Protein AF-A0A846N579-F1 (afdb_monomer_lite)

Secondary structure (DSSP, 8-state):
----------------------HHHHHHHHHHHHHHHHHHHHHHHHHHHHHHHHHHHHHHHHHTT-HHHHHHHHHHHHHHHHHHHHHHHHHHHHHHHHHHHT-

Foldseek 3Di:
DDDDDDDDDDDPPPVPPPPPDPVVVVVVVVVVVVVCVVVVVCLLVVLQVLLVVLCVQLVVCVVVVNNVSNVVSNVSNVVSVVVSVVVVVVVVVVVVVVVVVVD

Structure (mmCIF, N/CA/C/O backbone):
data_AF-A0A846N579-F1
#
_entry.id   AF-A0A846N579-F1
#
loop_
_atom_site.group_PDB
_atom_site.id
_atom_site.type_symbol
_atom_site.label_atom_id
_atom_site.label_alt_id
_atom_site.label_comp_id
_atom_site.label_asym_id
_atom_site.label_entity_id
_atom_site.label_seq_id
_atom_site.pdbx_PDB_ins_code
_atom_site.Cartn_x
_atom_site.Cartn_y
_atom_site.Cartn_z
_atom_site.occupancy
_atom_site.B_iso_or_equiv
_atom_site.auth_seq_id
_atom_site.auth_comp_id
_atom_site.auth_asym_id
_atom_site.auth_atom_id
_atom_site.pdbx_PDB_model_num
ATOM 1 N N . MET A 1 1 ? -60.775 13.090 48.466 1.00 48.91 1 MET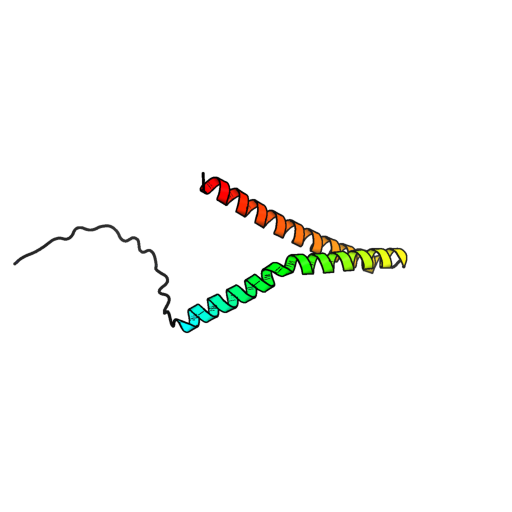 A N 1
ATOM 2 C CA . MET A 1 1 ? -60.038 14.369 48.433 1.00 48.91 1 MET A CA 1
ATOM 3 C C . MET A 1 1 ? -58.671 14.149 49.058 1.00 48.91 1 MET A C 1
ATOM 5 O O . MET A 1 1 ? -58.612 13.978 50.264 1.00 48.91 1 MET A O 1
ATOM 9 N N . MET A 1 2 ? -57.619 14.097 48.242 1.00 32.28 2 MET A N 1
ATOM 10 C CA . MET A 1 2 ? -56.277 14.587 48.577 1.00 32.28 2 MET A CA 1
ATOM 11 C C . MET A 1 2 ? -55.499 14.610 47.256 1.00 32.28 2 MET A C 1
ATOM 13 O O . MET A 1 2 ? -55.152 13.564 46.714 1.00 32.28 2 MET A O 1
ATOM 17 N N . SER A 1 3 ? -55.335 15.801 46.691 1.00 36.88 3 SER A N 1
ATOM 18 C CA . SER A 1 3 ? -54.540 16.039 45.488 1.00 36.88 3 SER A CA 1
ATOM 19 C C . SER A 1 3 ? -53.111 16.339 45.918 1.00 36.88 3 SER A C 1
ATOM 21 O O . SER A 1 3 ? -52.908 17.212 46.759 1.00 36.88 3 SER A O 1
ATOM 23 N N . ILE A 1 4 ? -52.126 15.668 45.324 1.00 48.53 4 ILE A N 1
ATOM 24 C CA . ILE A 1 4 ? -50.737 16.132 45.353 1.00 48.53 4 ILE A CA 1
ATOM 25 C C . ILE A 1 4 ? -50.308 16.334 43.904 1.00 48.53 4 ILE A C 1
ATOM 27 O O . ILE A 1 4 ? -50.133 15.389 43.140 1.00 48.53 4 ILE A O 1
ATOM 31 N N . LEU A 1 5 ? -50.214 17.612 43.546 1.00 45.78 5 LEU A N 1
ATOM 32 C CA . LEU A 1 5 ? -49.614 18.126 42.325 1.00 45.78 5 LEU A CA 1
ATOM 33 C C . LEU A 1 5 ? -48.116 17.804 42.339 1.00 45.78 5 LEU A C 1
ATOM 35 O O . LEU A 1 5 ? -47.395 18.297 43.205 1.00 45.78 5 LEU A O 1
ATOM 39 N N . VAL A 1 6 ? -47.642 17.037 41.358 1.00 41.44 6 VAL A N 1
ATOM 40 C CA . VAL A 1 6 ? -46.219 17.008 41.003 1.00 41.44 6 VAL A CA 1
ATOM 41 C C . VAL A 1 6 ? -46.066 17.697 39.654 1.00 41.44 6 VAL A C 1
ATOM 43 O O . VAL A 1 6 ? -46.635 17.298 38.644 1.00 41.44 6 VAL A O 1
ATOM 46 N N . ASN A 1 7 ? -45.348 18.809 39.740 1.00 38.62 7 ASN A N 1
ATOM 47 C CA . ASN A 1 7 ? -45.078 19.826 38.742 1.00 38.62 7 ASN A CA 1
ATOM 48 C C . ASN A 1 7 ? -44.215 19.280 37.587 1.00 38.62 7 ASN A C 1
ATOM 50 O O . ASN A 1 7 ? -43.293 18.493 37.806 1.00 38.62 7 ASN A O 1
ATOM 54 N N . GLU A 1 8 ? -44.522 19.725 36.370 1.00 46.12 8 GLU A N 1
ATOM 55 C CA . GLU A 1 8 ? -43.833 19.399 35.126 1.00 46.12 8 GLU A CA 1
ATOM 56 C C . GLU A 1 8 ? -42.328 19.711 35.172 1.00 46.12 8 GLU A C 1
ATOM 58 O O . GLU A 1 8 ? -41.908 20.817 35.517 1.00 46.12 8 GLU A O 1
ATOM 63 N N . LYS A 1 9 ? -41.509 18.802 34.631 1.00 38.12 9 LYS A N 1
ATOM 64 C CA . LYS A 1 9 ? -40.346 19.208 33.832 1.00 38.12 9 LYS A CA 1
ATOM 65 C C . LYS A 1 9 ? -40.276 18.392 32.546 1.00 38.12 9 LYS A C 1
ATOM 67 O O . LYS A 1 9 ? -39.846 17.248 32.536 1.00 38.12 9 LYS A O 1
ATOM 72 N N . LYS A 1 10 ? -40.742 19.058 31.485 1.00 37.34 10 LYS A N 1
ATOM 73 C CA . LYS A 1 10 ? -40.313 19.011 30.080 1.00 37.34 10 LYS A CA 1
ATOM 74 C C . LYS A 1 10 ? -39.564 17.745 29.665 1.00 37.34 10 LYS A C 1
ATOM 76 O O . LYS A 1 10 ? -38.387 17.573 29.972 1.00 37.34 10 LYS A O 1
ATOM 81 N N . GLY A 1 11 ? -40.265 16.935 28.876 1.00 39.75 11 GLY A N 1
ATOM 82 C CA . GLY A 1 11 ? -39.727 15.784 28.173 1.00 39.75 11 GLY A CA 1
ATOM 83 C C . GLY A 1 11 ? -38.454 16.120 27.405 1.00 39.75 11 GLY A C 1
ATOM 84 O O . GLY A 1 11 ? -38.483 16.760 26.358 1.00 39.75 11 GLY A O 1
ATOM 85 N N . GLN A 1 12 ? -37.338 15.616 27.916 1.00 41.09 12 GLN A N 1
ATOM 86 C CA . GLN A 1 12 ? -36.279 15.109 27.069 1.00 41.09 12 GLN A CA 1
ATOM 87 C C . GLN A 1 12 ? -36.668 13.678 26.707 1.00 41.09 12 GLN A C 1
ATOM 89 O O . GLN A 1 12 ? -36.413 12.745 27.468 1.00 41.09 12 GLN A O 1
ATOM 94 N N . SER A 1 13 ? -37.291 13.483 25.545 1.00 40.78 13 SER A N 1
ATOM 95 C CA . SER A 1 13 ? -37.269 12.168 24.911 1.00 40.78 13 SER A CA 1
ATOM 96 C C . SER A 1 13 ? -35.855 11.949 24.370 1.00 40.78 13 SER A C 1
ATOM 98 O O . SER A 1 13 ? -35.603 12.049 23.171 1.00 40.78 13 SER A O 1
ATOM 100 N N . HIS A 1 14 ? -34.911 11.667 25.272 1.00 42.34 14 HIS A N 1
ATOM 101 C CA . HIS A 1 14 ? -33.816 10.779 24.924 1.00 42.34 14 HIS A CA 1
ATOM 102 C C . HIS A 1 14 ? -34.499 9.488 24.500 1.00 42.34 14 HIS A C 1
ATOM 104 O O . HIS A 1 14 ? -35.029 8.747 25.328 1.00 42.34 14 HIS A O 1
ATOM 110 N N . GLN A 1 15 ? -34.606 9.301 23.190 1.00 41.22 15 GLN A N 1
ATOM 111 C CA . GLN A 1 15 ? -35.042 8.053 22.608 1.00 41.22 15 GLN A CA 1
ATOM 112 C C . GLN A 1 15 ? -33.965 7.036 22.978 1.00 41.22 15 GLN A C 1
ATOM 114 O O . GLN A 1 15 ? -32.970 6.866 22.279 1.00 41.22 15 GLN A O 1
ATOM 119 N N . TRP A 1 16 ? -34.124 6.425 24.151 1.00 45.56 16 TRP A N 1
ATOM 120 C CA . TRP A 1 16 ? -33.381 5.242 24.519 1.00 45.56 16 TRP A CA 1
ATOM 121 C C . TRP A 1 16 ? -33.735 4.218 23.457 1.00 45.56 16 TRP A C 1
ATOM 123 O O . TRP A 1 16 ? -34.886 3.779 23.368 1.00 45.56 16 TRP A O 1
ATOM 133 N N . ILE A 1 17 ? -32.760 3.904 22.603 1.00 50.00 17 ILE A N 1
ATOM 134 C CA . ILE A 1 17 ? -32.815 2.729 21.747 1.00 50.00 17 ILE A CA 1
ATOM 135 C C . ILE A 1 17 ? -33.165 1.598 22.701 1.00 50.00 17 ILE A C 1
ATOM 137 O O . ILE A 1 17 ? -32.373 1.235 23.570 1.00 50.00 17 ILE A O 1
ATOM 141 N N . THR A 1 18 ? -34.407 1.132 22.615 1.00 44.00 18 THR A N 1
ATOM 142 C CA . THR A 1 18 ? -34.879 0.025 23.428 1.00 44.00 18 THR A CA 1
ATOM 143 C C . THR A 1 18 ? -34.206 -1.190 22.826 1.00 44.00 18 THR A C 1
ATOM 145 O O . THR A 1 18 ? -34.710 -1.800 21.887 1.00 44.00 18 THR A O 1
ATOM 148 N N . ALA A 1 19 ? -32.989 -1.463 23.289 1.00 47.84 19 ALA A N 1
ATOM 149 C CA . ALA A 1 19 ? -32.318 -2.708 23.015 1.00 47.84 19 ALA A CA 1
ATOM 150 C C . ALA A 1 19 ? -33.203 -3.781 23.646 1.00 47.84 19 ALA A C 1
ATOM 152 O O . ALA A 1 19 ? -33.258 -3.925 24.865 1.00 47.84 19 ALA A O 1
ATOM 153 N N . ASN A 1 20 ? -33.970 -4.472 22.808 1.00 46.28 20 ASN A N 1
ATOM 154 C CA . ASN A 1 20 ? -34.590 -5.729 23.176 1.00 46.28 20 ASN A CA 1
ATOM 155 C C . ASN A 1 20 ? -33.434 -6.718 23.382 1.00 46.28 20 ASN A C 1
ATOM 157 O O . ASN A 1 20 ? -32.949 -7.342 22.442 1.00 46.28 20 ASN A O 1
ATOM 161 N N . THR A 1 21 ? -32.872 -6.711 24.588 1.00 50.72 21 THR A N 1
ATOM 162 C CA . THR A 1 21 ? -31.641 -7.406 24.943 1.00 50.72 21 THR A CA 1
ATOM 163 C C . THR A 1 21 ? -31.938 -8.868 25.232 1.00 50.72 21 THR A C 1
ATOM 165 O O . THR A 1 21 ? -31.941 -9.314 26.378 1.00 50.72 21 THR A O 1
ATOM 168 N N . ASN A 1 22 ? -32.071 -9.665 24.174 1.00 56.97 22 ASN A N 1
ATOM 169 C CA . ASN A 1 22 ? -31.533 -11.014 24.267 1.00 56.97 22 ASN A CA 1
ATOM 170 C C . ASN A 1 22 ? -30.025 -10.841 24.485 1.00 56.97 22 ASN A C 1
ATOM 172 O O . ASN A 1 22 ? -29.292 -10.430 23.588 1.00 56.97 22 ASN A O 1
ATOM 176 N N . SER A 1 23 ? -29.560 -11.077 25.709 1.00 61.09 23 SER A N 1
ATOM 177 C CA . SER A 1 23 ? -28.155 -10.938 26.116 1.00 61.09 23 SER A CA 1
ATOM 178 C C . SER A 1 23 ? -27.184 -11.702 25.202 1.00 61.09 23 SER A C 1
ATOM 180 O O . SER A 1 23 ? -26.037 -11.287 25.042 1.00 61.09 23 SER A O 1
ATOM 182 N N . ALA A 1 24 ? -27.662 -12.764 24.547 1.00 61.84 24 ALA A N 1
ATOM 183 C CA . ALA A 1 24 ? -26.940 -13.509 23.522 1.00 61.84 24 ALA A CA 1
ATOM 184 C C . ALA A 1 24 ? -26.690 -12.696 22.235 1.00 61.84 24 ALA A C 1
ATOM 186 O O . ALA A 1 24 ? -25.573 -12.713 21.724 1.00 61.84 24 ALA A O 1
ATOM 187 N N . ASP A 1 25 ? -27.675 -11.939 21.744 1.00 67.00 25 ASP A N 1
ATOM 188 C CA . ASP A 1 25 ? -27.553 -11.178 20.492 1.00 67.00 25 ASP A CA 1
ATOM 189 C C . ASP A 1 25 ? -26.548 -10.028 20.643 1.00 67.00 25 ASP A C 1
ATOM 191 O O . ASP A 1 25 ? -25.712 -9.794 19.769 1.00 67.00 25 ASP A O 1
ATOM 195 N N . VAL A 1 26 ? -26.548 -9.362 21.802 1.00 75.06 26 VAL A N 1
ATOM 196 C CA . VAL A 1 26 ? -25.559 -8.319 22.122 1.00 75.06 26 VAL A CA 1
ATOM 197 C C . VAL A 1 26 ? -24.153 -8.912 22.251 1.00 75.06 26 VAL A C 1
ATOM 199 O O . VAL A 1 26 ? -23.198 -8.335 21.734 1.00 75.06 26 VAL A O 1
ATOM 202 N N . ALA A 1 27 ? -24.009 -10.079 22.886 1.00 75.31 27 ALA A N 1
ATOM 203 C CA . ALA A 1 27 ? -22.718 -10.751 23.025 1.00 75.31 27 ALA A CA 1
ATOM 204 C C . ALA A 1 27 ? -22.131 -11.181 21.670 1.00 75.31 27 ALA A C 1
ATOM 206 O O . ALA A 1 27 ? -20.933 -11.017 21.442 1.00 75.31 27 ALA A O 1
ATOM 207 N N . VAL A 1 28 ? -22.969 -11.671 20.751 1.00 81.06 28 VAL A N 1
ATOM 208 C CA . VAL A 1 28 ? -22.551 -12.025 19.386 1.00 81.06 28 VAL A CA 1
ATOM 209 C C . VAL A 1 28 ? -22.074 -10.789 18.627 1.00 81.06 28 VAL A C 1
ATOM 211 O O . VAL A 1 28 ? -21.014 -10.833 18.007 1.00 81.06 28 VAL A O 1
ATOM 214 N N . VAL A 1 29 ? -22.796 -9.669 18.710 1.00 82.44 29 VAL A N 1
ATOM 215 C CA . VAL A 1 29 ? -22.385 -8.416 18.056 1.00 82.44 29 VAL A CA 1
ATOM 216 C C . VAL A 1 29 ? -21.049 -7.915 18.606 1.00 82.44 29 VAL A C 1
ATOM 218 O O . VAL A 1 29 ? -20.167 -7.567 17.824 1.00 82.44 29 VAL A O 1
ATOM 221 N N . VAL A 1 30 ? -20.862 -7.927 19.929 1.00 83.69 30 VAL A N 1
ATOM 222 C CA . VAL A 1 30 ? -19.592 -7.533 20.563 1.00 83.69 30 VAL A CA 1
ATOM 223 C C . VAL A 1 30 ? -18.449 -8.451 20.126 1.00 83.69 30 VAL A C 1
ATOM 225 O O . VAL A 1 30 ? -17.376 -7.963 19.778 1.00 83.69 30 VAL A O 1
ATOM 228 N N . TYR A 1 31 ? -18.683 -9.764 20.071 1.00 83.31 31 TYR A N 1
ATOM 229 C CA . TYR A 1 31 ? -17.686 -10.736 19.626 1.00 83.31 31 TYR A CA 1
ATOM 230 C C . TYR A 1 31 ? -17.284 -10.525 18.161 1.00 83.31 31 TYR A C 1
ATOM 232 O O . TYR A 1 31 ? -16.098 -10.487 17.836 1.00 83.31 31 TYR A O 1
ATOM 240 N N . VAL A 1 32 ? -18.260 -10.331 17.270 1.00 83.81 32 VAL A N 1
ATOM 241 C CA . VAL A 1 32 ? -17.998 -10.033 15.855 1.00 83.81 32 VAL A CA 1
ATOM 242 C C . VAL A 1 32 ? -17.218 -8.727 15.724 1.00 83.81 32 VAL A C 1
ATOM 244 O O . VAL A 1 32 ? -16.242 -8.676 14.977 1.00 83.81 32 VAL A O 1
ATOM 247 N N . LEU A 1 33 ? -17.583 -7.693 16.485 1.00 82.31 33 LEU A N 1
ATOM 248 C CA . LEU A 1 33 ? -16.875 -6.416 16.483 1.00 82.31 33 LEU A CA 1
ATOM 249 C C . LEU A 1 33 ? -15.423 -6.578 16.955 1.00 82.31 33 LEU A C 1
ATOM 251 O O . LEU A 1 33 ? -14.513 -6.020 16.345 1.00 82.31 33 LEU A O 1
ATOM 255 N N . GLU A 1 34 ? -15.178 -7.383 17.989 1.00 81.75 34 GLU A N 1
ATOM 256 C CA . GLU A 1 34 ? -13.833 -7.669 18.493 1.00 81.75 34 GLU A CA 1
ATOM 257 C C . GLU A 1 34 ? -12.980 -8.406 17.451 1.00 81.75 34 GLU A C 1
ATOM 259 O O . GLU A 1 34 ? -11.823 -8.043 17.224 1.00 81.75 34 GLU A O 1
ATOM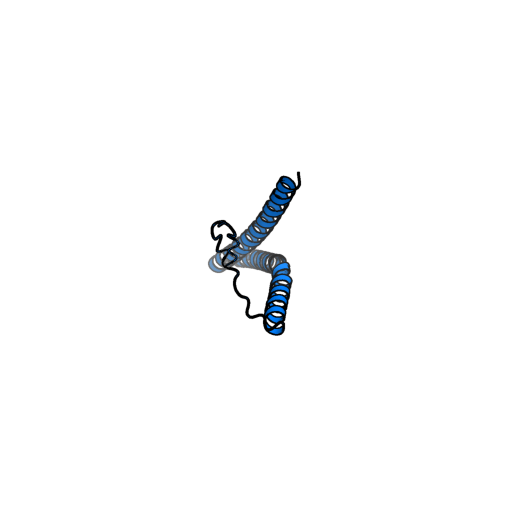 264 N N . VAL A 1 35 ? -13.551 -9.403 16.771 1.00 81.31 35 VAL A N 1
ATOM 265 C CA . VAL A 1 35 ? -12.879 -10.133 15.686 1.00 81.31 35 VAL A CA 1
ATOM 266 C C . VAL A 1 35 ? -12.548 -9.193 14.527 1.00 81.31 35 VAL A C 1
ATOM 268 O O . VAL A 1 35 ? -11.399 -9.150 14.083 1.00 81.31 35 VAL A O 1
ATOM 271 N N . VAL A 1 36 ? -13.514 -8.389 14.078 1.00 78.56 36 VAL A N 1
ATOM 272 C CA . VAL A 1 36 ? -13.317 -7.399 13.009 1.00 78.56 36 VAL A CA 1
ATOM 273 C C . VAL A 1 36 ? -12.245 -6.386 13.399 1.00 78.56 36 VAL A C 1
ATOM 275 O O . VAL A 1 36 ? -11.391 -6.065 12.580 1.00 78.56 36 VAL A O 1
ATOM 278 N N . THR A 1 37 ? -12.215 -5.941 14.655 1.00 77.00 37 THR A N 1
ATOM 279 C CA . THR A 1 37 ? -11.206 -4.992 15.148 1.00 77.00 37 THR A CA 1
ATOM 280 C C . THR A 1 37 ? -9.815 -5.631 15.221 1.00 77.00 37 THR A C 1
ATOM 282 O O . THR A 1 37 ? -8.818 -5.001 14.860 1.00 77.00 37 THR A O 1
ATOM 285 N N . LYS A 1 38 ? -9.718 -6.903 15.632 1.00 77.62 38 LYS A N 1
ATOM 286 C CA . LYS A 1 38 ? -8.452 -7.657 15.664 1.00 77.62 38 LYS A CA 1
ATOM 287 C C . LYS A 1 38 ? -7.872 -7.872 14.268 1.00 77.62 38 LYS A C 1
ATOM 289 O O . LYS A 1 38 ? -6.674 -7.676 14.084 1.00 77.62 38 LYS A O 1
ATOM 294 N N . ILE A 1 39 ? -8.706 -8.230 13.293 1.00 77.00 39 ILE A N 1
ATOM 295 C CA . ILE A 1 39 ? -8.297 -8.332 11.882 1.00 77.00 39 ILE A CA 1
ATOM 296 C C . ILE A 1 39 ? -7.938 -6.931 11.357 1.00 77.00 39 ILE A C 1
ATOM 298 O O . ILE A 1 39 ? -6.870 -6.737 10.778 1.00 77.00 39 ILE A O 1
ATOM 302 N N . GLY A 1 40 ? -8.782 -5.950 11.701 1.00 75.12 40 GLY A N 1
ATOM 303 C CA . GLY A 1 40 ? -8.624 -4.500 11.573 1.00 75.12 40 GLY A CA 1
ATOM 304 C C . GLY A 1 40 ? -7.195 -4.004 11.804 1.00 75.12 40 GLY A C 1
ATOM 305 O O . GLY A 1 40 ? -6.589 -3.308 10.991 1.00 75.12 40 GLY A O 1
ATOM 306 N N . LYS A 1 41 ? -6.632 -4.417 12.938 1.00 77.25 41 LYS A N 1
ATOM 307 C CA . LYS A 1 41 ? -5.320 -3.981 13.416 1.00 77.25 41 LYS A CA 1
ATOM 308 C C . LYS A 1 41 ? -4.154 -4.419 12.523 1.00 77.25 41 LYS A C 1
ATOM 310 O O . LYS A 1 41 ? -3.127 -3.745 12.509 1.00 77.25 41 LYS A O 1
ATOM 315 N N . ASN A 1 42 ? -4.303 -5.517 11.783 1.00 81.00 42 ASN A N 1
ATOM 316 C CA . ASN A 1 42 ? -3.239 -6.071 10.943 1.00 81.00 42 ASN A CA 1
ATOM 317 C C . ASN A 1 42 ? -3.321 -5.617 9.478 1.00 81.00 42 ASN A C 1
ATOM 319 O O . ASN A 1 42 ? -2.358 -5.816 8.737 1.00 81.00 42 ASN A O 1
ATOM 323 N N . PHE A 1 43 ? -4.412 -4.964 9.056 1.00 83.25 43 PHE A N 1
ATOM 324 C CA . PHE A 1 43 ? -4.522 -4.407 7.703 1.00 83.25 43 PHE A CA 1
ATOM 325 C C . PHE A 1 43 ? -3.354 -3.502 7.295 1.00 83.25 43 PHE A C 1
ATOM 327 O O . PHE A 1 43 ? -2.830 -3.732 6.209 1.00 83.25 43 PHE A O 1
ATOM 334 N N . PRO A 1 44 ? -2.874 -2.531 8.099 1.00 86.12 44 PRO A N 1
ATOM 335 C CA . PRO A 1 44 ? -1.789 -1.659 7.644 1.00 86.12 44 PRO A CA 1
ATOM 336 C C . PRO A 1 44 ? -0.504 -2.436 7.346 1.00 86.12 44 PRO A C 1
ATOM 338 O O . PRO A 1 44 ? 0.205 -2.103 6.403 1.00 86.12 44 PRO A O 1
ATOM 341 N N . VAL A 1 45 ? -0.232 -3.516 8.086 1.00 87.81 45 VAL A N 1
ATOM 342 C CA . VAL A 1 45 ? 0.914 -4.395 7.813 1.00 87.81 45 VAL A CA 1
ATOM 343 C C . VAL A 1 45 ? 0.719 -5.142 6.493 1.00 87.81 45 VAL A C 1
ATOM 345 O O . VAL A 1 45 ? 1.636 -5.173 5.678 1.00 87.81 45 VAL A O 1
ATOM 348 N N . LEU A 1 46 ? -0.478 -5.686 6.244 1.00 87.62 46 LEU A N 1
ATOM 349 C CA . LEU A 1 46 ? -0.800 -6.365 4.985 1.00 87.62 46 LEU A CA 1
ATOM 350 C C . LEU A 1 46 ? -0.682 -5.422 3.782 1.00 87.62 46 LEU A C 1
ATOM 352 O O . LEU A 1 46 ? -0.039 -5.770 2.794 1.00 87.62 46 LEU A O 1
ATOM 356 N N . PHE A 1 47 ? -1.251 -4.218 3.874 1.00 89.88 47 PHE A N 1
ATOM 357 C CA . PHE A 1 47 ? -1.165 -3.210 2.817 1.00 89.88 47 PHE A CA 1
ATOM 358 C C . PHE A 1 47 ? 0.271 -2.745 2.583 1.00 89.88 47 PHE A C 1
ATOM 360 O O . PHE A 1 47 ? 0.668 -2.595 1.430 1.00 89.88 47 PHE A O 1
ATOM 367 N N . LEU A 1 48 ? 1.072 -2.590 3.641 1.00 91.81 48 LEU A N 1
ATOM 368 C CA . LEU A 1 48 ? 2.489 -2.265 3.512 1.00 91.81 48 LEU A CA 1
ATOM 369 C C . LEU A 1 48 ? 3.252 -3.377 2.780 1.00 91.81 48 LEU A C 1
ATOM 371 O O . LEU A 1 48 ? 3.984 -3.094 1.836 1.00 91.81 48 LEU A O 1
ATOM 375 N N . SER A 1 49 ? 3.048 -4.642 3.161 1.00 93.25 49 SER A N 1
ATOM 376 C CA . SER A 1 49 ? 3.681 -5.785 2.492 1.00 93.25 49 SER A CA 1
ATOM 377 C C . SER A 1 49 ? 3.278 -5.891 1.019 1.00 93.25 49 SER A C 1
ATOM 379 O O . SER A 1 49 ? 4.141 -6.086 0.162 1.00 93.25 49 SER A O 1
ATOM 381 N N . LEU A 1 50 ? 1.990 -5.716 0.705 1.00 92.50 50 LEU A N 1
ATOM 382 C CA . LEU A 1 50 ? 1.503 -5.700 -0.676 1.00 92.50 50 LEU A CA 1
ATOM 383 C C . LEU A 1 50 ? 2.098 -4.530 -1.469 1.00 92.50 50 LEU A C 1
ATOM 385 O O . LEU A 1 50 ? 2.520 -4.729 -2.607 1.00 92.50 50 LEU A O 1
ATOM 389 N N . ALA A 1 51 ? 2.173 -3.331 -0.887 1.00 94.25 51 ALA A N 1
ATOM 390 C CA . ALA A 1 51 ? 2.758 -2.163 -1.541 1.00 94.25 51 ALA A CA 1
ATOM 391 C C . ALA A 1 51 ? 4.247 -2.372 -1.852 1.00 94.25 51 ALA A C 1
ATOM 393 O O . ALA A 1 51 ? 4.701 -2.098 -2.966 1.00 94.25 51 ALA A O 1
ATOM 394 N N . SER A 1 52 ? 5.005 -2.927 -0.901 1.00 95.81 52 SER A N 1
ATOM 395 C CA . SER A 1 52 ? 6.413 -3.278 -1.106 1.00 95.81 52 SER A C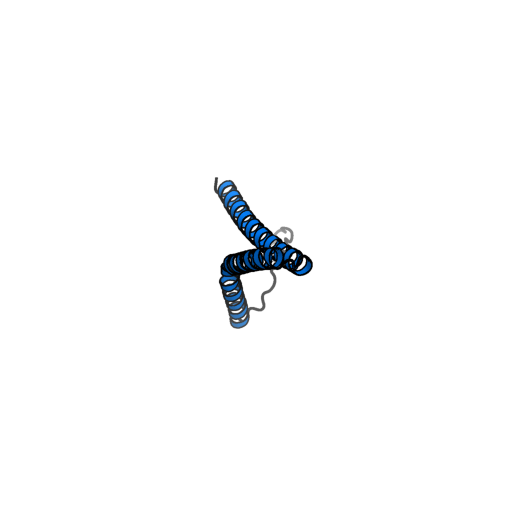A 1
ATOM 396 C C . SER A 1 52 ? 6.590 -4.318 -2.212 1.00 95.81 52 SER A C 1
ATOM 398 O O . SER A 1 52 ? 7.449 -4.142 -3.074 1.00 95.81 52 SER A O 1
ATOM 400 N N . LEU A 1 53 ? 5.756 -5.363 -2.242 1.00 96.56 53 LEU A N 1
ATOM 401 C CA . LEU A 1 53 ? 5.806 -6.378 -3.296 1.00 96.56 53 LEU A CA 1
ATOM 402 C C . LEU A 1 53 ? 5.526 -5.769 -4.677 1.00 96.56 53 LEU A C 1
ATOM 404 O O . LEU A 1 53 ? 6.287 -5.999 -5.611 1.00 96.56 53 LEU A O 1
ATOM 408 N N . ASN A 1 54 ? 4.487 -4.940 -4.792 1.00 95.25 54 ASN A N 1
ATOM 409 C CA . ASN A 1 54 ? 4.154 -4.248 -6.039 1.00 95.25 54 ASN A CA 1
ATOM 410 C C . ASN A 1 54 ? 5.258 -3.276 -6.482 1.00 95.25 54 ASN A C 1
ATOM 412 O O . ASN A 1 54 ? 5.496 -3.129 -7.674 1.00 95.25 54 ASN A O 1
ATOM 416 N N . THR A 1 55 ? 5.990 -2.667 -5.547 1.00 95.75 55 THR A N 1
ATOM 417 C CA . THR A 1 55 ? 7.153 -1.822 -5.875 1.00 95.75 55 THR A CA 1
ATOM 418 C C . THR A 1 55 ? 8.272 -2.641 -6.520 1.00 95.75 55 THR A C 1
ATOM 420 O O . THR A 1 55 ? 8.858 -2.221 -7.516 1.00 95.75 55 THR A O 1
ATOM 423 N N . ILE A 1 56 ? 8.554 -3.828 -5.974 1.00 97.00 56 ILE A N 1
ATOM 424 C CA . ILE A 1 56 ? 9.563 -4.742 -6.525 1.00 97.00 56 ILE A CA 1
ATOM 425 C C . ILE A 1 56 ? 9.132 -5.230 -7.912 1.00 97.00 56 ILE A C 1
ATOM 427 O O . ILE A 1 56 ? 9.944 -5.233 -8.835 1.00 97.00 56 ILE A O 1
ATOM 431 N N . LEU A 1 57 ? 7.857 -5.598 -8.071 1.00 95.38 57 LEU A N 1
ATOM 432 C CA . LEU A 1 57 ? 7.304 -6.010 -9.362 1.00 95.38 57 LEU A CA 1
ATOM 433 C C . LEU A 1 57 ? 7.380 -4.880 -10.390 1.00 95.38 57 LEU A C 1
ATOM 435 O O . LEU A 1 57 ? 7.865 -5.107 -11.490 1.00 95.38 57 LEU A O 1
ATOM 439 N N . ALA A 1 58 ? 7.018 -3.652 -10.016 1.00 95.69 58 ALA A N 1
ATOM 440 C CA . ALA A 1 58 ? 7.134 -2.497 -10.897 1.00 95.69 58 ALA A CA 1
ATOM 441 C C . ALA A 1 58 ? 8.581 -2.265 -11.352 1.00 95.69 58 ALA A C 1
ATOM 443 O O . ALA A 1 58 ? 8.829 -2.064 -12.539 1.00 95.69 58 ALA A O 1
ATOM 444 N N . ALA A 1 59 ? 9.549 -2.333 -10.431 1.00 96.00 59 ALA A N 1
ATOM 445 C CA . ALA A 1 59 ? 10.964 -2.202 -10.768 1.00 96.00 59 ALA A CA 1
ATOM 446 C C . ALA A 1 59 ? 11.415 -3.296 -11.750 1.00 96.00 59 ALA A C 1
ATOM 448 O O . ALA A 1 59 ? 12.107 -2.999 -12.724 1.00 96.00 59 ALA A O 1
ATOM 449 N N . ASN A 1 60 ? 10.987 -4.541 -11.522 1.00 96.88 60 ASN A N 1
ATOM 450 C CA . ASN A 1 60 ? 11.256 -5.655 -12.424 1.00 96.88 60 ASN A CA 1
ATOM 451 C C . ASN A 1 60 ? 10.613 -5.454 -13.806 1.00 96.88 60 ASN A C 1
ATOM 453 O O . ASN A 1 60 ? 11.263 -5.698 -14.818 1.00 96.88 60 ASN A O 1
ATOM 457 N N . ASP A 1 61 ? 9.376 -4.970 -13.868 1.00 95.62 61 ASP A N 1
ATOM 458 C CA . ASP A 1 61 ? 8.667 -4.748 -15.128 1.00 95.62 61 ASP A CA 1
ATOM 459 C C . ASP A 1 61 ? 9.285 -3.606 -15.937 1.00 95.62 61 ASP A C 1
ATOM 461 O O . ASP A 1 61 ? 9.448 -3.732 -17.150 1.00 95.62 61 ASP A O 1
ATOM 465 N N . PHE A 1 62 ? 9.717 -2.524 -15.282 1.00 94.50 62 PHE A N 1
ATOM 466 C CA . PHE A 1 62 ? 10.464 -1.458 -15.951 1.00 94.50 62 PHE A CA 1
ATOM 467 C C . PHE A 1 62 ? 11.826 -1.942 -16.464 1.00 94.50 62 PHE A C 1
ATOM 469 O O . PHE A 1 62 ? 12.217 -1.577 -17.572 1.00 94.50 62 PHE A O 1
ATOM 476 N N . LEU A 1 63 ? 12.522 -2.803 -15.712 1.00 95.88 63 LEU A N 1
ATOM 477 C CA . LEU A 1 63 ? 13.763 -3.448 -16.162 1.00 95.88 63 LEU A CA 1
ATOM 478 C C . LEU A 1 63 ? 13.527 -4.388 -17.354 1.00 95.88 63 LEU A C 1
ATOM 480 O O . LEU A 1 63 ? 14.332 -4.419 -18.282 1.00 95.88 63 LEU A O 1
ATOM 484 N N . ALA A 1 64 ? 12.413 -5.122 -17.354 1.00 95.38 64 ALA A N 1
ATOM 485 C CA . ALA A 1 64 ? 11.994 -6.012 -18.435 1.00 95.38 64 ALA A CA 1
ATOM 486 C C . ALA A 1 64 ? 11.327 -5.276 -19.617 1.00 95.38 64 ALA A C 1
ATOM 488 O O . ALA A 1 64 ? 10.834 -5.919 -20.543 1.00 95.38 64 ALA A O 1
ATOM 489 N N . ASN A 1 65 ? 11.326 -3.937 -19.607 1.00 92.50 65 ASN A N 1
ATOM 490 C CA . ASN A 1 65 ? 10.755 -3.073 -20.642 1.00 92.50 65 ASN A CA 1
ATOM 491 C C . ASN A 1 65 ? 9.227 -3.226 -20.830 1.00 92.50 65 ASN A C 1
ATOM 493 O O . ASN A 1 65 ? 8.678 -2.908 -21.885 1.00 92.50 65 ASN A O 1
ATOM 497 N N . SER A 1 66 ? 8.528 -3.700 -19.797 1.00 94.50 66 SER A N 1
ATOM 498 C CA . SER A 1 66 ? 7.074 -3.853 -19.752 1.00 94.50 66 SER A CA 1
ATOM 499 C C . SER A 1 66 ? 6.432 -2.657 -19.043 1.00 94.50 66 SER A C 1
ATOM 501 O O . SER A 1 66 ? 6.045 -2.705 -17.877 1.00 94.50 66 SER A O 1
ATOM 503 N N . ILE A 1 67 ? 6.357 -1.533 -19.759 1.00 93.50 67 ILE A N 1
ATOM 504 C CA . ILE A 1 67 ? 5.967 -0.231 -19.192 1.00 93.50 67 ILE A CA 1
ATOM 505 C C . ILE A 1 67 ? 4.537 -0.248 -18.633 1.00 93.50 67 ILE A C 1
ATOM 507 O O . ILE A 1 67 ? 4.295 0.311 -17.566 1.00 93.50 67 ILE A O 1
ATOM 511 N N . GLU A 1 68 ? 3.595 -0.900 -19.317 1.00 94.69 68 GLU A N 1
ATOM 512 C CA . GLU A 1 68 ? 2.186 -0.960 -18.901 1.00 94.69 68 GLU A CA 1
ATOM 513 C C . GLU A 1 68 ? 2.025 -1.628 -17.528 1.00 94.69 68 GLU A C 1
ATOM 515 O O . GLU A 1 68 ? 1.389 -1.070 -16.630 1.00 94.69 68 GLU A O 1
ATOM 520 N N . PHE A 1 69 ? 2.664 -2.785 -17.339 1.00 93.12 69 PHE A N 1
ATOM 521 C CA . PHE A 1 69 ? 2.652 -3.503 -16.065 1.00 93.12 69 PHE A CA 1
ATOM 522 C C . PHE A 1 69 ? 3.462 -2.774 -14.990 1.00 93.12 69 PHE A C 1
ATOM 524 O O . PHE A 1 69 ? 3.012 -2.694 -13.847 1.00 93.12 69 PHE A O 1
ATOM 531 N N . GLY A 1 70 ? 4.574 -2.131 -15.363 1.00 93.56 70 GLY A N 1
ATOM 532 C CA . GLY A 1 70 ? 5.341 -1.280 -14.454 1.00 93.56 70 GLY A CA 1
ATOM 533 C C . GLY A 1 70 ? 4.516 -0.116 -13.898 1.00 93.56 70 GLY A C 1
ATOM 534 O O . GLY A 1 70 ? 4.533 0.134 -12.690 1.00 93.56 70 GLY A O 1
ATOM 535 N N . ILE A 1 71 ? 3.730 0.562 -14.741 1.00 96.50 71 ILE A N 1
ATOM 536 C CA . ILE A 1 71 ? 2.819 1.636 -14.312 1.00 96.50 71 ILE A CA 1
ATOM 537 C C . ILE A 1 71 ? 1.709 1.075 -13.420 1.00 96.50 71 ILE A C 1
ATOM 539 O O . ILE A 1 71 ? 1.434 1.643 -12.362 1.00 96.50 71 ILE A O 1
ATOM 543 N N . LEU A 1 72 ? 1.093 -0.043 -13.811 1.00 97.12 72 LEU A N 1
ATOM 544 C CA . LEU A 1 72 ? 0.015 -0.667 -13.045 1.00 97.12 72 LEU A CA 1
ATOM 545 C C . LEU A 1 72 ? 0.476 -1.052 -11.631 1.00 97.12 72 LEU A C 1
ATOM 547 O O . LEU A 1 72 ? -0.146 -0.656 -10.645 1.00 97.12 72 LEU A O 1
ATOM 551 N N . ASN A 1 73 ? 1.605 -1.753 -11.527 1.00 95.38 73 ASN A N 1
ATOM 552 C CA . ASN A 1 73 ? 2.197 -2.151 -10.253 1.00 95.38 73 ASN A CA 1
ATOM 553 C C . ASN A 1 73 ? 2.634 -0.931 -9.424 1.00 95.38 73 ASN A C 1
ATOM 555 O O . ASN A 1 73 ? 2.437 -0.905 -8.209 1.00 95.38 73 ASN A O 1
ATOM 559 N N . SER A 1 74 ? 3.122 0.137 -10.064 1.00 94.88 74 SER A N 1
ATOM 560 C CA . SER A 1 74 ? 3.441 1.396 -9.373 1.00 94.88 74 SER A CA 1
ATOM 561 C C . SER A 1 74 ? 2.205 2.069 -8.770 1.00 94.88 74 SER A C 1
ATOM 563 O O . SER A 1 74 ? 2.264 2.566 -7.646 1.00 94.88 74 SER A O 1
ATOM 565 N N . LEU A 1 75 ? 1.071 2.064 -9.478 1.00 97.00 75 LEU A N 1
ATOM 566 C CA . LEU A 1 75 ? -0.190 2.614 -8.972 1.00 97.00 75 LEU A CA 1
ATOM 567 C C . LEU A 1 75 ? -0.724 1.804 -7.784 1.00 97.00 75 LEU A C 1
ATOM 569 O O . LEU A 1 75 ? -1.175 2.391 -6.797 1.00 97.00 75 LEU A O 1
ATOM 573 N N . PHE A 1 76 ? -0.634 0.473 -7.843 1.00 94.12 76 PHE A 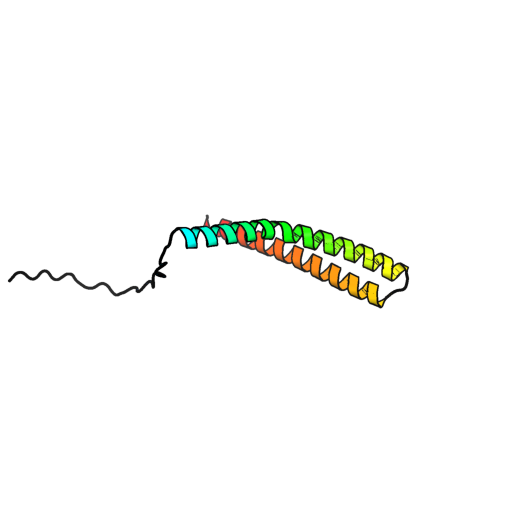N 1
ATOM 574 C CA . PHE A 1 76 ? -0.988 -0.392 -6.714 1.00 94.12 76 PHE A CA 1
ATOM 575 C C . PHE A 1 76 ? -0.067 -0.187 -5.507 1.00 94.12 76 PHE A C 1
ATOM 577 O O . PHE A 1 76 ? -0.538 -0.151 -4.370 1.00 94.12 76 PHE A O 1
ATOM 584 N N . ALA A 1 77 ? 1.235 0.002 -5.729 1.00 95.25 77 ALA A N 1
ATOM 585 C CA . ALA A 1 77 ? 2.165 0.336 -4.657 1.00 95.25 77 ALA A CA 1
ATOM 586 C C . ALA A 1 77 ? 1.826 1.692 -4.016 1.00 95.25 77 ALA A C 1
ATOM 588 O O . ALA A 1 77 ? 1.709 1.789 -2.793 1.00 95.25 77 ALA A O 1
ATOM 589 N N . ALA A 1 78 ? 1.611 2.727 -4.832 1.00 95.62 78 ALA A N 1
ATOM 590 C CA . ALA A 1 78 ? 1.284 4.070 -4.361 1.00 95.62 78 ALA A CA 1
ATOM 591 C C . ALA A 1 78 ? -0.012 4.097 -3.539 1.00 95.62 78 ALA A C 1
ATOM 593 O O . ALA A 1 78 ? -0.037 4.687 -2.458 1.00 95.62 78 ALA A O 1
ATOM 594 N N . SER A 1 79 ? -1.071 3.425 -4.001 1.00 94.06 79 SER A N 1
ATOM 595 C CA . SER A 1 79 ? -2.336 3.355 -3.262 1.00 94.06 79 SER A CA 1
ATOM 596 C C . SER A 1 79 ? -2.178 2.642 -1.916 1.00 94.06 79 SER A C 1
ATOM 598 O O . SER A 1 79 ? -2.695 3.124 -0.907 1.00 94.06 79 SER A O 1
ATOM 600 N N . GLY A 1 80 ? -1.394 1.559 -1.867 1.00 92.69 80 GLY A N 1
ATOM 601 C CA . GLY A 1 80 ? -1.077 0.859 -0.625 1.00 92.69 80 GLY A CA 1
ATOM 602 C C . GLY A 1 80 ? -0.317 1.733 0.380 1.00 92.69 80 GLY A C 1
ATOM 603 O O . GLY A 1 80 ? -0.684 1.771 1.554 1.00 92.69 80 GLY A O 1
ATOM 604 N N . PHE A 1 81 ? 0.685 2.500 -0.063 1.00 93.56 81 PHE A N 1
ATOM 605 C CA . PHE A 1 81 ? 1.407 3.424 0.822 1.00 93.56 81 PHE A CA 1
ATOM 606 C C . PHE A 1 81 ? 0.531 4.581 1.316 1.00 93.56 81 PHE A C 1
ATOM 608 O O . PHE A 1 81 ? 0.580 4.912 2.501 1.00 93.56 81 PHE A O 1
ATOM 615 N N . ILE A 1 82 ? -0.297 5.170 0.446 1.00 93.62 82 ILE A N 1
ATOM 616 C CA . ILE A 1 82 ? -1.234 6.239 0.828 1.00 93.62 82 ILE A CA 1
ATOM 617 C C . ILE A 1 82 ? -2.199 5.742 1.909 1.00 93.62 82 ILE A C 1
ATOM 619 O O . ILE A 1 82 ? -2.381 6.424 2.916 1.00 93.62 82 ILE A O 1
ATOM 623 N N . PHE A 1 83 ? -2.761 4.542 1.740 1.00 91.31 83 PHE A N 1
ATOM 624 C CA . PHE A 1 83 ? -3.653 3.933 2.727 1.00 91.31 83 PHE A CA 1
ATOM 625 C C . PHE A 1 83 ? -2.980 3.788 4.101 1.00 91.31 83 PHE A C 1
ATOM 627 O O . PHE A 1 83 ? -3.553 4.166 5.123 1.00 91.31 83 PHE A O 1
ATOM 634 N N . VAL A 1 84 ? -1.739 3.292 4.137 1.00 89.50 84 VAL A N 1
ATOM 635 C CA . VAL A 1 84 ? -0.985 3.120 5.391 1.00 89.50 84 VAL A CA 1
ATOM 636 C C . VAL A 1 84 ? -0.702 4.465 6.067 1.00 89.50 84 VAL A C 1
ATOM 638 O O . VAL A 1 84 ? -0.846 4.580 7.285 1.00 89.50 84 VAL A O 1
ATOM 641 N N . ILE A 1 85 ? -0.333 5.490 5.293 1.00 89.25 85 ILE A N 1
ATOM 642 C CA . ILE A 1 85 ? -0.070 6.837 5.817 1.00 89.25 85 ILE A CA 1
ATOM 643 C C . ILE A 1 85 ? -1.340 7.442 6.421 1.00 89.25 85 ILE A C 1
ATOM 645 O O . ILE A 1 85 ? -1.292 7.929 7.550 1.00 89.25 85 ILE A O 1
ATOM 649 N N . GLN A 1 86 ? -2.469 7.376 5.710 1.00 88.06 86 GLN A N 1
ATOM 650 C CA . GLN A 1 86 ? -3.754 7.892 6.195 1.00 88.06 86 GLN A CA 1
ATOM 651 C C . GLN A 1 86 ? -4.167 7.211 7.502 1.00 88.06 86 GLN A C 1
ATOM 653 O O . GLN A 1 86 ? -4.481 7.885 8.480 1.00 88.06 86 GLN A O 1
ATOM 658 N N . MET A 1 87 ? -4.046 5.883 7.569 1.00 84.44 87 MET A N 1
ATOM 659 C CA . MET A 1 87 ? -4.365 5.134 8.784 1.00 84.44 87 MET A CA 1
ATOM 660 C C . MET A 1 87 ? -3.478 5.528 9.977 1.00 84.44 87 MET A C 1
ATOM 662 O O . MET A 1 87 ? -3.931 5.523 11.123 1.00 84.44 87 MET A O 1
ATOM 666 N N . HIS A 1 88 ? -2.210 5.870 9.735 1.00 81.94 88 HIS A N 1
ATOM 667 C CA . HIS A 1 88 ? -1.309 6.318 10.795 1.00 81.94 88 HIS A CA 1
ATOM 668 C C . HIS A 1 88 ? -1.610 7.755 11.254 1.00 81.94 88 HIS A C 1
ATOM 670 O O . HIS A 1 88 ? -1.524 8.051 12.446 1.00 81.94 88 HIS A O 1
ATOM 676 N N . GLN A 1 89 ? -1.995 8.640 10.330 1.00 81.75 89 GLN A N 1
ATOM 677 C CA . GLN A 1 89 ? -2.369 10.024 10.635 1.00 81.75 89 GLN A CA 1
ATOM 678 C C . GLN A 1 89 ? -3.660 10.112 11.457 1.00 81.75 89 GLN A C 1
ATOM 680 O O . GLN A 1 89 ? -3.685 10.839 12.451 1.00 81.75 89 GLN A O 1
ATOM 685 N N . ASP A 1 90 ? -4.683 9.327 11.110 1.00 71.00 90 ASP A N 1
ATOM 686 C CA . ASP A 1 90 ? -5.953 9.290 11.849 1.00 71.00 90 ASP A CA 1
ATOM 687 C C . ASP A 1 90 ? -5.753 8.871 13.310 1.00 71.00 90 ASP A C 1
ATOM 689 O O . ASP A 1 90 ? -6.366 9.429 14.224 1.00 71.00 90 ASP A O 1
ATOM 693 N N . LYS A 1 91 ? -4.836 7.928 13.554 1.00 68.31 91 LYS A N 1
ATOM 694 C CA . LYS A 1 91 ? -4.497 7.495 14.911 1.00 68.31 91 LYS A CA 1
ATOM 695 C C . LYS A 1 91 ? -3.867 8.626 15.731 1.00 68.31 91 LYS A C 1
ATOM 697 O O . LYS A 1 91 ? -4.296 8.883 16.851 1.00 68.31 91 LYS A O 1
ATOM 702 N N . ASN A 1 92 ? -2.896 9.336 15.158 1.00 69.94 92 ASN A N 1
ATOM 703 C CA . ASN A 1 92 ? -2.194 10.416 15.854 1.00 69.94 92 ASN A CA 1
ATOM 704 C C . ASN A 1 92 ? -3.109 11.622 16.134 1.00 69.94 92 ASN A C 1
ATOM 706 O O . ASN A 1 92 ? -2.975 12.267 17.172 1.00 69.94 92 ASN A O 1
ATOM 710 N N . GLN A 1 93 ? -4.059 11.916 15.237 1.00 69.06 93 GLN A N 1
ATOM 711 C CA . GLN A 1 93 ? -5.029 12.999 15.426 1.00 69.06 93 GLN A CA 1
ATOM 712 C C . GLN A 1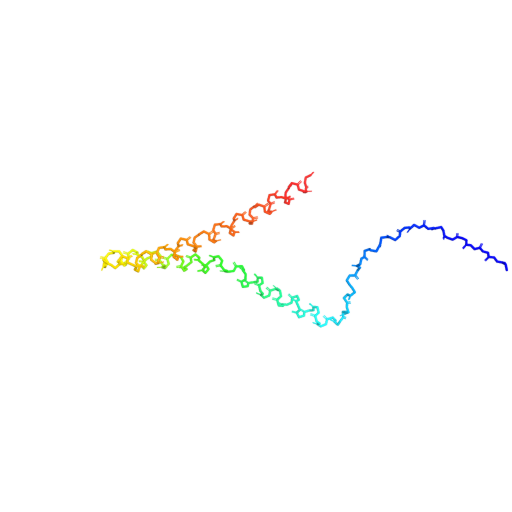 93 ? -6.045 12.690 16.539 1.00 69.06 93 GLN A C 1
ATOM 714 O O . GLN A 1 93 ? -6.492 13.593 17.252 1.00 69.06 93 GLN A O 1
ATOM 719 N N . PHE A 1 94 ? -6.436 11.424 16.685 1.00 66.81 94 PHE A N 1
ATOM 720 C CA . PHE A 1 94 ? -7.313 10.993 17.769 1.00 66.81 94 PHE A CA 1
ATOM 721 C C . PHE A 1 94 ? -6.614 11.105 19.129 1.00 66.81 94 PHE A C 1
ATOM 723 O O . PHE A 1 94 ? -7.172 11.693 20.058 1.00 66.81 94 PHE A O 1
ATOM 730 N N . ASP A 1 95 ? -5.370 10.629 19.216 1.00 67.25 95 ASP A N 1
ATOM 731 C CA . ASP A 1 95 ? -4.576 10.668 20.447 1.00 67.25 95 ASP A CA 1
ATOM 732 C C . ASP A 1 95 ? -4.325 12.117 20.912 1.00 67.25 95 ASP A C 1
ATOM 734 O O . ASP A 1 95 ? -4.503 12.428 22.091 1.00 67.25 95 ASP A O 1
ATOM 738 N N . SER A 1 96 ? -4.026 13.042 19.989 1.00 68.19 96 SER A N 1
ATOM 739 C CA . SER A 1 96 ? -3.828 14.459 20.332 1.00 68.19 96 SER A CA 1
ATOM 740 C C . SER A 1 96 ? -5.097 15.140 20.858 1.00 68.19 96 SER A C 1
ATOM 742 O O . SER A 1 96 ? -5.022 15.975 21.756 1.00 68.19 96 SER A O 1
ATOM 744 N N . LYS A 1 97 ? -6.276 14.785 20.324 1.00 68.56 97 LYS A N 1
ATOM 745 C CA . LYS A 1 97 ? -7.560 15.344 20.784 1.00 68.56 97 LYS A CA 1
ATOM 746 C C . LYS A 1 97 ? -7.942 14.858 22.181 1.00 68.56 97 LYS A C 1
ATOM 748 O O . LYS A 1 97 ? -8.552 15.608 22.936 1.00 68.56 97 LYS A O 1
ATOM 753 N N . LEU A 1 98 ? -7.596 13.621 22.536 1.00 70.31 98 LEU A N 1
ATOM 754 C CA . LEU A 1 98 ? -7.828 13.110 23.887 1.00 70.31 98 LEU A CA 1
ATOM 755 C C . LEU A 1 98 ? -6.948 13.818 24.921 1.00 70.31 98 LEU A C 1
ATOM 757 O O . LEU A 1 98 ? -7.430 14.126 26.008 1.00 70.31 98 LEU A O 1
ATOM 761 N N . GLU A 1 99 ? -5.697 14.130 24.578 1.00 71.06 99 GLU A N 1
ATOM 762 C CA . GLU A 1 99 ? -4.798 14.857 25.481 1.00 71.06 99 GLU A CA 1
ATOM 763 C C . GLU A 1 99 ? -5.280 16.292 25.770 1.00 71.06 99 GLU A C 1
ATOM 765 O O . GLU A 1 99 ? -5.087 16.796 26.875 1.00 71.06 99 GLU A O 1
ATOM 770 N N . GLU A 1 100 ? -5.938 16.940 24.806 1.00 69.81 100 GLU A N 1
ATOM 771 C CA . GLU A 1 100 ? -6.539 18.269 24.978 1.00 69.81 100 GLU A CA 1
ATOM 772 C C . GLU A 1 100 ? -7.790 18.237 25.872 1.00 69.81 100 GLU A C 1
ATOM 774 O O . GLU A 1 100 ? -7.969 19.124 26.696 1.00 69.81 100 GLU A O 1
ATOM 779 N N . ILE A 1 101 ? -8.629 17.199 25.762 1.00 76.00 101 ILE A N 1
ATOM 780 C CA . ILE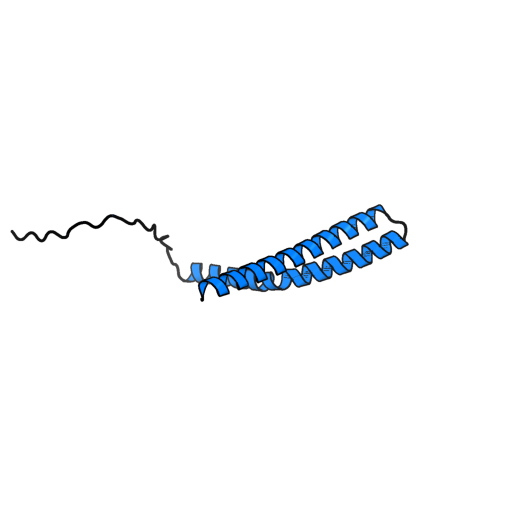 A 1 101 ? -9.846 17.043 26.586 1.00 76.00 101 ILE A CA 1
ATOM 781 C C . ILE A 1 101 ? -9.513 16.684 28.046 1.00 76.00 101 ILE A C 1
ATOM 783 O O . ILE A 1 101 ? -10.306 16.951 28.947 1.00 76.00 101 ILE A O 1
ATOM 787 N N . MET A 1 102 ? -8.367 16.042 28.289 1.00 70.50 102 MET A N 1
ATOM 788 C CA . MET A 1 102 ? -7.944 15.605 29.625 1.00 70.50 102 MET A CA 1
ATOM 789 C C . MET A 1 102 ? -7.176 16.672 30.429 1.00 70.50 102 MET A C 1
ATOM 791 O O . MET A 1 102 ? -6.835 16.401 31.584 1.00 70.50 102 MET A O 1
ATOM 795 N N . LYS A 1 103 ? -6.893 17.844 29.848 1.00 62.44 103 LYS A N 1
ATOM 796 C CA . LYS A 1 103 ? -6.283 19.003 30.526 1.00 62.44 103 LYS A CA 1
ATOM 797 C C . LYS A 1 103 ? -7.347 20.014 30.941 1.00 62.44 103 LYS A C 1
ATOM 799 O O . LYS A 1 103 ? -7.163 20.602 32.030 1.00 62.44 103 LYS A O 1
#

Radius of gyration: 26.64 Å; chains: 1; bounding box: 74×33×69 Å

pLDDT: mean 76.05, std 19.53, range [32.28, 97.12]

Sequence (103 aa):
MMSILVNEKKGQSHQWITANTNSADVAVVVYVLEVVTKIGKNFPVLFLSLASLNTILAANDFLANSIEFGILNSLFAASGFIFVIQMHQDKNQFDSKLEEIMK